Protein AF-A0A812ZYN7-F1 (afdb_monomer_lite)

pLDDT: mean 81.4, std 17.34, range [39.25, 96.94]

Sequence (107 aa):
DLDLNELGGTVSWTPPLVLVYTQQYVVYLAEDSSGTARSQVESPVAVGTNEILVPADTPRLNFTHFAVYTQTAFQEQTTPGSLAFDDAVAVARNVGFTDDDLDQGAI

Secondary structure (DSSP, 8-state):
---TTEEEEEEEBPPPS--TT--EEEEEEESSTT--S-EEEEEEEETT--EEEEEEEEE-TT--EEEEEEE-SS-B-SS-EEEE--SS------BPP----------

Structure (mmCIF, N/CA/C/O backbone):
data_AF-A0A812ZYN7-F1
#
_entry.id   AF-A0A812ZYN7-F1
#
loop_
_atom_site.group_PDB
_atom_site.id
_atom_site.type_symbol
_atom_site.label_atom_id
_atom_site.label_alt_id
_atom_site.label_comp_id
_atom_site.label_asym_id
_atom_site.label_entity_id
_atom_site.label_seq_id
_atom_site.pdbx_PDB_ins_code
_atom_site.Cartn_x
_atom_site.Cartn_y
_atom_site.Cartn_z
_atom_site.occupancy
_atom_site.B_iso_or_equiv
_atom_site.auth_seq_id
_atom_site.auth_comp_id
_atom_site.auth_asym_id
_atom_site.auth_atom_id
_atom_site.pdbx_PDB_model_num
ATOM 1 N N . ASP A 1 1 ? -6.923 -9.999 22.799 1.00 50.56 1 ASP A N 1
ATOM 2 C CA . ASP A 1 1 ? -8.052 -9.107 22.546 1.00 50.56 1 ASP A CA 1
ATOM 3 C C . ASP A 1 1 ? -7.555 -8.150 21.490 1.00 50.56 1 ASP A C 1
ATOM 5 O O . ASP A 1 1 ? -6.508 -7.562 21.719 1.00 50.56 1 ASP A O 1
ATOM 9 N N . LEU A 1 2 ? -8.126 -8.200 20.292 1.00 49.94 2 LEU A N 1
ATOM 10 C CA . LEU A 1 2 ? -7.852 -7.217 19.250 1.00 49.94 2 LEU A CA 1
ATOM 11 C C . LEU A 1 2 ? -9.106 -6.363 19.255 1.00 49.94 2 LEU A C 1
ATOM 13 O O . LEU A 1 2 ? -10.176 -6.873 18.910 1.00 49.94 2 LEU A O 1
ATOM 17 N N . ASP A 1 3 ? -8.988 -5.129 19.729 1.00 59.53 3 ASP A N 1
ATOM 18 C CA . ASP A 1 3 ? -10.114 -4.213 19.723 1.00 59.53 3 ASP A CA 1
ATOM 19 C C . ASP A 1 3 ? -10.609 -4.094 18.275 1.00 59.53 3 ASP A C 1
ATOM 21 O O . ASP A 1 3 ? -9.818 -3.958 17.343 1.00 59.53 3 ASP A O 1
ATOM 25 N N . LEU A 1 4 ? -11.929 -4.176 18.063 1.00 63.38 4 LEU A N 1
ATOM 26 C CA . LEU A 1 4 ? -12.585 -4.291 16.742 1.00 63.38 4 LEU A CA 1
ATOM 27 C C . LEU A 1 4 ? -12.210 -3.166 15.738 1.00 63.38 4 LEU A C 1
ATOM 29 O O . LEU A 1 4 ? -12.574 -3.212 14.563 1.00 63.38 4 LEU A O 1
ATOM 33 N N . ASN A 1 5 ? -11.495 -2.145 16.213 1.00 73.94 5 ASN A N 1
ATOM 34 C CA . ASN A 1 5 ? -11.105 -0.934 15.504 1.00 73.94 5 ASN A CA 1
ATOM 35 C C . ASN A 1 5 ? -9.587 -0.786 15.312 1.00 73.94 5 ASN A C 1
ATOM 37 O O . ASN A 1 5 ? -9.138 0.286 14.900 1.00 73.94 5 ASN A O 1
ATOM 41 N N . GLU A 1 6 ? -8.801 -1.819 15.598 1.00 81.94 6 GLU A N 1
ATOM 42 C CA . GLU A 1 6 ? -7.350 -1.795 15.442 1.00 81.94 6 GLU A CA 1
ATOM 43 C C . GLU A 1 6 ? -6.889 -2.781 14.368 1.00 81.94 6 GLU A C 1
ATOM 45 O O . GLU A 1 6 ? -7.427 -3.876 14.197 1.00 81.94 6 GLU A O 1
ATOM 50 N N . LEU A 1 7 ? -5.889 -2.355 13.605 1.00 86.12 7 LEU A N 1
ATOM 51 C CA . LEU A 1 7 ? -5.238 -3.128 12.562 1.00 86.12 7 LEU A CA 1
ATOM 52 C C . LEU A 1 7 ? -3.845 -3.540 13.032 1.00 86.12 7 LEU A C 1
ATOM 54 O O . LEU A 1 7 ? -3.210 -2.870 13.845 1.00 86.12 7 LEU A O 1
ATOM 58 N N . GLY A 1 8 ? -3.355 -4.633 12.467 1.00 88.00 8 GLY A N 1
ATOM 59 C CA . GLY A 1 8 ? -1.994 -5.096 12.667 1.00 88.00 8 GLY A CA 1
ATOM 60 C C . GLY A 1 8 ? -1.718 -6.353 11.856 1.00 88.00 8 GLY A C 1
ATOM 61 O O . GLY A 1 8 ? -2.640 -7.017 11.378 1.00 88.00 8 GLY A O 1
ATOM 62 N N . GLY A 1 9 ? -0.437 -6.682 11.713 1.00 88.12 9 GLY A N 1
ATOM 63 C CA . GLY A 1 9 ? 0.017 -7.878 11.006 1.00 88.12 9 GLY A CA 1
ATOM 64 C C . GLY A 1 9 ? 0.632 -7.567 9.647 1.00 88.12 9 GLY A C 1
ATOM 65 O O . GLY A 1 9 ? 0.951 -6.425 9.334 1.00 88.12 9 GLY A O 1
ATOM 66 N N . THR A 1 10 ? 0.850 -8.604 8.845 1.00 90.19 10 THR A N 1
ATOM 67 C CA . THR A 1 10 ? 1.533 -8.467 7.556 1.00 90.19 10 THR A CA 1
ATOM 68 C C . THR A 1 10 ? 0.522 -8.375 6.423 1.00 90.19 10 THR A C 1
ATOM 70 O O . THR A 1 10 ? -0.308 -9.268 6.248 1.00 90.19 10 THR A O 1
ATOM 73 N N . VAL A 1 11 ? 0.634 -7.320 5.619 1.00 90.06 11 VAL A N 1
ATOM 74 C CA . VAL A 1 11 ? -0.060 -7.198 4.335 1.00 90.06 11 VAL A CA 1
ATOM 75 C C . VAL A 1 11 ? 0.898 -7.643 3.246 1.00 90.06 11 VAL A C 1
ATOM 77 O O . VAL A 1 11 ? 1.999 -7.112 3.152 1.00 90.06 11 VAL A O 1
ATOM 80 N N . SER A 1 12 ? 0.483 -8.599 2.420 1.00 90.75 12 SER A N 1
ATOM 81 C CA . SER A 1 12 ? 1.251 -9.071 1.268 1.00 90.75 12 SER A CA 1
ATOM 82 C C . SER A 1 12 ? 0.431 -9.000 -0.016 1.00 90.75 12 SER A C 1
ATOM 84 O O . SER A 1 12 ? -0.803 -9.065 -0.004 1.00 90.75 12 SER A O 1
ATOM 86 N N . TRP A 1 13 ? 1.124 -8.834 -1.138 1.00 91.25 13 TRP A N 1
ATOM 87 C CA . TRP A 1 13 ? 0.519 -8.669 -2.457 1.00 91.25 13 TRP A CA 1
ATOM 88 C C . TRP A 1 13 ? 1.265 -9.474 -3.518 1.00 91.25 13 TRP A C 1
ATOM 90 O O . TRP A 1 13 ? 2.431 -9.833 -3.352 1.00 91.25 13 TRP A O 1
ATOM 100 N N . THR A 1 14 ? 0.593 -9.756 -4.634 1.00 89.62 14 THR A N 1
ATOM 101 C CA . THR A 1 14 ? 1.275 -10.264 -5.831 1.00 89.62 14 THR A CA 1
ATOM 102 C C . THR A 1 14 ? 1.700 -9.071 -6.677 1.00 89.62 14 THR A C 1
ATOM 104 O O . THR A 1 14 ? 0.850 -8.241 -6.976 1.00 89.62 14 THR A O 1
ATOM 107 N N . PRO A 1 15 ? 2.973 -8.943 -7.078 1.00 86.25 15 PRO A N 1
ATOM 108 C CA . PRO A 1 15 ? 3.400 -7.844 -7.939 1.00 86.25 15 PRO A CA 1
ATOM 109 C C . PRO A 1 15 ? 2.676 -7.874 -9.302 1.00 86.25 15 PRO A C 1
ATOM 111 O O . PRO A 1 15 ? 2.347 -8.964 -9.781 1.00 86.25 15 PRO A O 1
ATOM 114 N N . PRO A 1 16 ? 2.463 -6.720 -9.965 1.00 83.44 16 PRO A N 1
ATOM 115 C CA . PRO A 1 16 ? 1.955 -6.685 -11.336 1.00 83.44 16 PRO A CA 1
ATOM 116 C C . PRO A 1 16 ? 2.815 -7.507 -12.303 1.00 83.44 16 PRO A C 1
ATOM 118 O O . PRO A 1 16 ? 4.022 -7.670 -12.106 1.00 83.44 16 PRO A O 1
ATOM 121 N N . LEU A 1 17 ? 2.207 -7.985 -13.395 1.00 79.44 17 LEU A N 1
ATOM 122 C CA . LEU A 1 17 ? 2.918 -8.749 -14.431 1.00 79.44 17 LEU A CA 1
ATOM 123 C C . LEU A 1 17 ? 4.008 -7.911 -15.12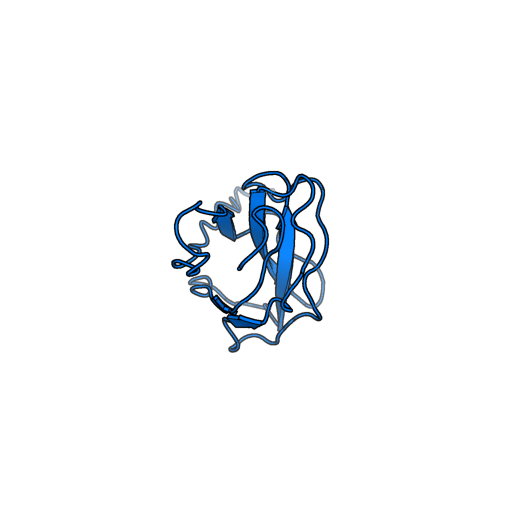3 1.00 79.44 17 LEU A C 1
ATOM 125 O O . LEU A 1 17 ? 4.998 -8.455 -15.615 1.00 79.44 17 LEU A O 1
ATOM 129 N N . VAL A 1 18 ? 3.830 -6.590 -15.141 1.00 77.81 18 VAL A N 1
ATOM 130 C CA . VAL A 1 18 ? 4.751 -5.619 -15.724 1.00 77.81 18 VAL A CA 1
ATOM 131 C C . VAL A 1 18 ? 5.239 -4.687 -14.613 1.00 77.81 18 VAL A C 1
ATOM 133 O O . VAL A 1 18 ? 4.469 -3.916 -14.062 1.00 77.81 18 VAL A O 1
ATOM 136 N N . LEU A 1 19 ? 6.532 -4.758 -14.284 1.00 79.12 19 LEU A N 1
ATOM 137 C CA . LEU A 1 19 ? 7.189 -3.915 -13.264 1.00 79.12 19 LEU A CA 1
ATOM 138 C C . LEU A 1 19 ? 8.095 -2.846 -13.886 1.00 79.12 19 LEU A C 1
ATOM 140 O O . LEU A 1 19 ? 9.057 -2.375 -13.275 1.00 79.12 19 LEU A O 1
ATOM 144 N N . VAL A 1 20 ? 7.872 -2.534 -15.160 1.00 77.94 20 VAL A N 1
ATOM 145 C CA . VAL A 1 20 ? 8.779 -1.678 -15.920 1.00 77.94 20 VAL A CA 1
ATOM 146 C C . VAL A 1 20 ? 8.774 -0.281 -15.288 1.00 77.94 20 VAL A C 1
ATOM 148 O O . VAL A 1 20 ? 7.734 0.349 -15.151 1.00 77.94 20 VAL A O 1
ATOM 151 N N . TYR A 1 21 ? 9.959 0.174 -14.869 1.00 85.44 21 TYR A N 1
ATOM 152 C CA . TYR A 1 21 ? 10.202 1.430 -14.140 1.00 85.44 21 TYR A CA 1
ATOM 153 C C . TYR A 1 21 ? 9.687 1.502 -12.692 1.00 85.44 21 TYR A C 1
ATOM 155 O O . TYR A 1 21 ? 9.940 2.510 -12.024 1.00 85.44 21 TYR A O 1
ATOM 163 N N . THR A 1 22 ? 9.033 0.459 -12.168 1.00 87.50 22 THR A N 1
ATOM 164 C CA . THR A 1 22 ? 8.645 0.400 -10.753 1.00 87.50 22 THR A CA 1
ATOM 165 C C . THR A 1 22 ? 9.892 0.333 -9.877 1.00 87.50 22 THR A C 1
ATOM 167 O O . THR A 1 22 ? 10.728 -0.555 -10.030 1.00 87.50 22 THR A O 1
ATOM 170 N N . GLN A 1 23 ? 10.017 1.269 -8.939 1.00 93.06 23 GLN A N 1
ATOM 171 C CA . GLN A 1 23 ? 11.119 1.294 -7.976 1.00 93.06 23 GLN A CA 1
ATOM 172 C C . GLN A 1 23 ? 10.673 0.830 -6.593 1.00 93.06 23 GLN A C 1
ATOM 174 O O . GLN A 1 23 ? 11.444 0.182 -5.885 1.00 93.06 23 GLN A O 1
ATOM 179 N N . GLN A 1 24 ? 9.434 1.147 -6.213 1.00 95.38 24 GLN A N 1
ATOM 180 C CA . GLN A 1 24 ? 8.901 0.840 -4.893 1.00 95.38 24 GLN A CA 1
ATOM 181 C C . GLN A 1 24 ? 7.388 0.637 -4.911 1.00 95.38 24 GLN A C 1
ATOM 183 O O . GLN A 1 24 ? 6.700 1.047 -5.848 1.00 95.38 24 GLN A O 1
ATOM 188 N N . TYR A 1 25 ? 6.893 0.014 -3.849 1.00 95.19 25 TYR A N 1
ATOM 189 C CA . TYR A 1 25 ? 5.484 -0.085 -3.519 1.00 95.19 25 TYR A CA 1
ATOM 190 C C . TYR A 1 25 ? 5.159 0.842 -2.358 1.00 95.19 25 TYR A C 1
ATOM 192 O O . TYR A 1 25 ? 5.935 0.956 -1.404 1.00 95.19 25 TYR A O 1
ATOM 200 N N . VAL A 1 26 ? 3.991 1.471 -2.427 1.00 96.62 26 VAL A N 1
ATOM 201 C CA . VAL A 1 26 ? 3.455 2.301 -1.348 1.00 96.62 26 VAL A CA 1
ATOM 202 C C . VAL A 1 26 ? 2.124 1.721 -0.909 1.00 96.62 26 VAL A C 1
ATOM 204 O O . VAL A 1 26 ? 1.274 1.418 -1.745 1.00 96.62 26 VAL A O 1
ATOM 207 N N . VAL A 1 27 ? 1.950 1.545 0.399 1.00 95.69 27 VAL A N 1
ATOM 208 C CA . VAL A 1 27 ? 0.727 0.990 0.980 1.00 95.69 27 VAL A CA 1
ATOM 209 C C . VAL A 1 27 ? -0.005 2.088 1.735 1.00 95.69 27 VAL A C 1
ATOM 211 O O . VAL A 1 27 ? 0.594 2.838 2.501 1.00 95.69 27 VAL A O 1
ATOM 214 N N . TYR A 1 28 ? -1.312 2.174 1.524 1.00 96.56 28 TYR A N 1
ATOM 215 C CA . TYR A 1 28 ? -2.199 3.117 2.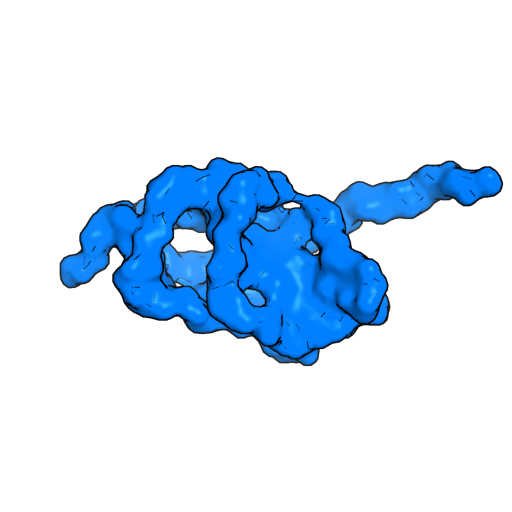188 1.00 96.56 28 TYR A CA 1
ATOM 216 C C . TYR A 1 28 ? -3.371 2.388 2.840 1.00 96.56 28 TYR A C 1
ATOM 218 O O . TYR A 1 28 ? -3.832 1.366 2.340 1.00 96.56 28 TYR A O 1
ATOM 226 N N . LEU A 1 29 ? -3.895 2.955 3.920 1.00 95.44 29 LEU A N 1
ATOM 227 C CA . LEU A 1 29 ? -5.281 2.771 4.329 1.00 95.44 29 LEU A CA 1
ATOM 228 C C . LEU A 1 29 ? -6.171 3.630 3.422 1.00 95.44 29 LEU A C 1
ATOM 230 O O . LEU A 1 29 ? -5.801 4.764 3.106 1.00 95.44 29 LEU A O 1
ATOM 234 N N . ALA A 1 30 ? -7.321 3.100 3.018 1.00 95.88 30 ALA A N 1
ATOM 235 C CA . ALA A 1 30 ? -8.275 3.773 2.144 1.00 95.88 30 ALA A CA 1
ATOM 236 C C . ALA A 1 30 ? -9.728 3.513 2.564 1.00 95.88 30 ALA A C 1
ATOM 238 O O . ALA A 1 30 ? -10.047 2.489 3.178 1.00 95.88 30 ALA A O 1
ATOM 239 N N . GLU A 1 31 ? -10.618 4.450 2.234 1.00 95.00 31 GLU A N 1
ATOM 240 C CA . GLU A 1 31 ? -12.055 4.342 2.531 1.00 95.00 31 GLU A CA 1
ATOM 241 C C . GLU A 1 31 ? -12.809 3.450 1.529 1.00 95.00 31 GLU A C 1
ATOM 243 O O . GLU A 1 31 ? -13.902 2.974 1.844 1.00 95.00 31 GLU A O 1
ATOM 248 N N . ASP A 1 32 ? -12.211 3.146 0.372 1.00 92.44 32 ASP A N 1
ATOM 249 C CA . ASP A 1 32 ? -12.734 2.217 -0.633 1.00 92.44 32 ASP A CA 1
ATOM 250 C C . ASP A 1 32 ? -11.618 1.530 -1.448 1.00 92.44 32 ASP A C 1
ATOM 252 O O . ASP A 1 32 ? -10.427 1.820 -1.299 1.00 92.44 32 ASP A O 1
ATOM 256 N N . SER A 1 33 ? -12.014 0.617 -2.340 1.00 91.94 33 SER A N 1
ATOM 257 C CA . SER A 1 33 ? -11.112 -0.138 -3.218 1.00 91.94 33 SER A CA 1
ATOM 258 C C . SER A 1 33 ? -10.406 0.710 -4.282 1.00 91.94 33 SER A C 1
ATOM 260 O O . SER A 1 33 ? -9.434 0.251 -4.871 1.00 91.94 33 SER A O 1
ATOM 262 N N . SER A 1 34 ? -10.875 1.932 -4.547 1.00 92.44 34 SER A N 1
ATOM 263 C CA . SER A 1 34 ? -10.234 2.857 -5.495 1.00 92.44 34 SER A CA 1
ATOM 264 C C . SER A 1 34 ? -9.123 3.674 -4.831 1.00 92.44 34 SER A C 1
ATOM 266 O O . SER A 1 34 ? -8.416 4.422 -5.506 1.00 92.44 34 SER A O 1
ATOM 268 N N . GLY A 1 35 ? -8.952 3.542 -3.512 1.00 92.38 35 GLY A N 1
ATOM 269 C CA . GLY A 1 35 ? -7.935 4.267 -2.768 1.00 92.38 35 GLY A CA 1
ATOM 270 C C . GLY A 1 35 ? -8.344 5.697 -2.422 1.00 92.38 35 GLY A C 1
ATOM 271 O O . GLY A 1 35 ? -7.505 6.594 -2.455 1.00 92.38 35 GLY A O 1
ATOM 272 N N . THR A 1 36 ? -9.616 5.962 -2.116 1.00 94.56 36 THR A N 1
ATOM 273 C CA . THR A 1 36 ? -10.028 7.293 -1.638 1.00 94.56 36 THR A CA 1
ATOM 274 C C . THR A 1 36 ? -9.569 7.560 -0.198 1.00 94.56 36 THR A C 1
ATOM 276 O O . THR A 1 36 ? -9.338 6.639 0.587 1.00 94.56 36 THR A O 1
ATOM 279 N N . ALA A 1 37 ? -9.404 8.851 0.131 1.00 94.94 37 ALA A N 1
ATOM 280 C CA . ALA A 1 37 ? -9.035 9.349 1.463 1.00 94.94 37 ALA A CA 1
ATOM 281 C C . ALA A 1 37 ? -7.809 8.644 2.086 1.00 94.94 37 ALA A C 1
ATOM 283 O O . ALA A 1 37 ? -7.862 8.120 3.187 1.00 94.94 37 ALA A O 1
ATOM 284 N N . ARG A 1 38 ? -6.677 8.620 1.378 1.00 94.69 38 ARG A N 1
ATOM 285 C CA . ARG A 1 38 ? -5.526 7.772 1.732 1.00 94.69 38 ARG A CA 1
ATOM 286 C C . ARG A 1 38 ? -4.776 8.216 2.990 1.00 94.69 38 ARG A C 1
ATOM 288 O O . ARG A 1 38 ? -4.483 9.400 3.152 1.00 94.69 38 ARG A O 1
ATOM 295 N N . SER A 1 39 ? -4.345 7.246 3.797 1.00 96.06 39 SER A N 1
ATOM 296 C CA . SER A 1 39 ? -3.365 7.429 4.880 1.00 96.06 39 SER A CA 1
ATOM 297 C C . SER A 1 39 ? -2.237 6.412 4.747 1.00 96.06 39 SER A C 1
ATOM 29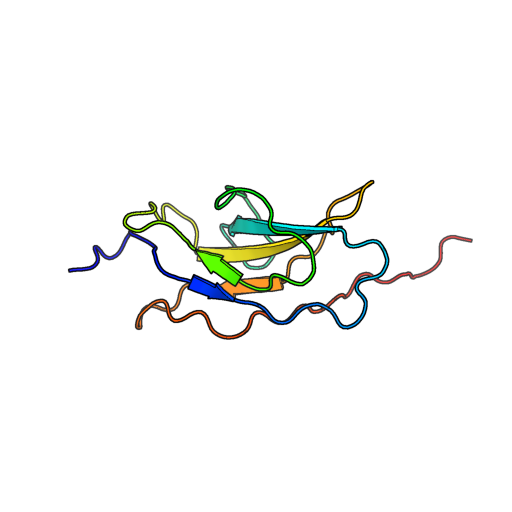9 O O . SER A 1 39 ? -2.501 5.216 4.684 1.00 96.06 39 SER A O 1
ATOM 301 N N . GLN A 1 40 ? -0.985 6.861 4.646 1.00 96.44 40 GLN A N 1
ATO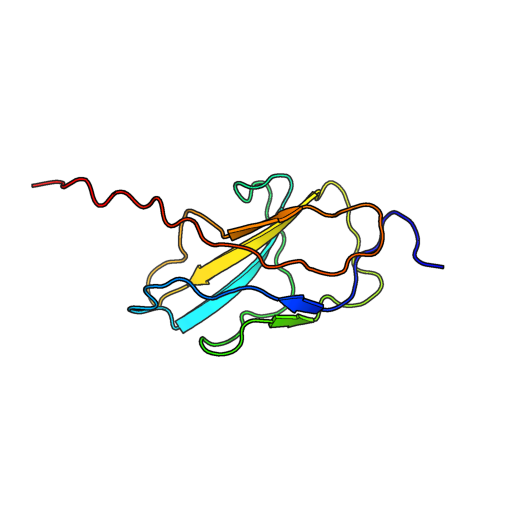M 302 C CA . GLN A 1 40 ? 0.129 5.962 4.331 1.00 96.44 40 GLN A CA 1
ATOM 303 C C . GLN A 1 40 ? 0.440 5.018 5.494 1.00 96.44 40 GLN A C 1
ATOM 305 O O . GLN A 1 40 ? 0.491 5.440 6.649 1.00 96.44 40 GLN A O 1
ATOM 310 N N . VAL A 1 41 ? 0.681 3.752 5.163 1.00 94.75 41 VAL A N 1
ATOM 311 C CA . VAL A 1 41 ? 1.179 2.733 6.082 1.00 94.75 41 VAL A CA 1
ATOM 312 C C . VAL A 1 41 ? 2.682 2.625 5.895 1.00 94.75 41 VAL A C 1
ATOM 314 O O . VAL A 1 41 ? 3.142 2.213 4.831 1.00 94.75 41 VAL A O 1
ATOM 317 N N . GLU A 1 42 ? 3.429 2.962 6.946 1.00 95.69 42 GLU A N 1
ATOM 318 C CA . GLU A 1 42 ? 4.890 2.860 6.977 1.00 95.69 42 GLU A CA 1
ATOM 319 C C . GLU A 1 42 ? 5.595 3.573 5.799 1.00 95.69 42 GLU A C 1
ATOM 321 O O . GLU A 1 42 ? 5.015 4.367 5.051 1.00 95.69 42 GLU A O 1
ATOM 326 N N . SER A 1 43 ? 6.907 3.365 5.672 1.00 96.94 43 SER A N 1
ATOM 327 C CA . SER A 1 43 ? 7.678 3.865 4.528 1.00 96.94 43 SER A CA 1
ATOM 328 C C . SER A 1 43 ? 7.534 2.940 3.310 1.00 96.94 43 SER A C 1
ATOM 330 O O . SER A 1 43 ? 7.370 1.732 3.490 1.00 96.94 43 SER A O 1
ATOM 332 N N . PRO A 1 44 ? 7.648 3.466 2.072 1.00 96.62 44 PRO A N 1
ATOM 333 C CA . PRO A 1 44 ? 7.611 2.647 0.863 1.00 96.62 44 PRO A CA 1
ATOM 334 C C . PRO A 1 44 ? 8.664 1.537 0.880 1.00 96.62 44 PRO A C 1
ATOM 336 O O . PRO A 1 44 ? 9.782 1.735 1.364 1.00 96.62 44 PRO A O 1
ATOM 339 N N . VAL A 1 45 ? 8.327 0.387 0.300 1.00 96.12 45 VAL A N 1
ATOM 340 C CA . VAL A 1 45 ? 9.232 -0.767 0.205 1.00 96.12 45 VAL A CA 1
ATOM 341 C C . VAL A 1 45 ? 9.728 -0.942 -1.224 1.00 96.12 45 VAL A C 1
ATOM 343 O O . VAL A 1 45 ? 8.976 -0.756 -2.176 1.00 96.12 45 VAL A O 1
ATOM 346 N N . ALA A 1 46 ? 11.001 -1.295 -1.397 1.00 95.88 46 ALA A N 1
ATOM 347 C CA . ALA A 1 46 ? 11.588 -1.465 -2.724 1.00 95.88 46 ALA A CA 1
ATOM 348 C C . ALA A 1 46 ? 10.912 -2.596 -3.520 1.00 95.88 46 ALA A C 1
ATOM 350 O O . ALA A 1 46 ? 10.437 -3.584 -2.954 1.00 95.88 46 ALA A O 1
ATOM 351 N N . VAL A 1 47 ? 10.926 -2.479 -4.850 1.00 91.81 47 VAL A N 1
ATOM 352 C CA . VAL A 1 47 ? 10.490 -3.557 -5.744 1.00 91.81 47 VAL A CA 1
ATOM 353 C C . VAL A 1 47 ? 11.248 -4.856 -5.427 1.00 91.81 47 VAL A C 1
ATOM 355 O O . VAL A 1 47 ? 12.452 -4.848 -5.175 1.00 91.81 47 VAL A O 1
ATOM 358 N N . GLY A 1 48 ? 10.530 -5.980 -5.408 1.00 90.62 48 GLY A N 1
ATOM 359 C CA . GLY A 1 48 ? 11.037 -7.269 -4.922 1.00 90.62 48 GLY A CA 1
ATOM 360 C C . GLY A 1 48 ? 10.646 -7.585 -3.474 1.00 90.62 48 GLY A C 1
ATOM 361 O O . GLY A 1 48 ? 10.625 -8.759 -3.109 1.00 90.62 48 GLY A O 1
ATOM 362 N N . THR A 1 49 ? 10.245 -6.581 -2.689 1.00 94.19 49 THR A N 1
ATOM 363 C CA . THR A 1 49 ? 9.589 -6.762 -1.389 1.00 94.19 49 THR A CA 1
ATOM 364 C C . THR A 1 49 ? 8.082 -6.628 -1.576 1.00 94.19 49 THR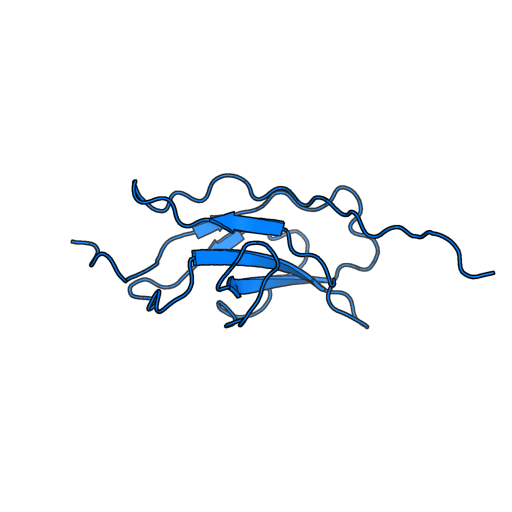 A C 1
ATOM 366 O O . THR A 1 49 ? 7.595 -5.541 -1.867 1.00 94.19 49 THR A O 1
ATOM 369 N N . ASN A 1 50 ? 7.342 -7.730 -1.431 1.00 93.00 50 ASN A N 1
ATOM 370 C CA . ASN A 1 50 ? 5.896 -7.769 -1.700 1.00 93.00 50 ASN A CA 1
ATOM 371 C C . ASN A 1 50 ? 5.056 -7.923 -0.425 1.00 93.00 50 ASN A C 1
ATOM 373 O O . ASN A 1 50 ? 3.990 -8.539 -0.432 1.00 93.00 50 ASN A O 1
ATOM 377 N N . GLU A 1 51 ? 5.585 -7.419 0.685 1.00 94.19 51 GLU A N 1
ATOM 378 C CA . GLU A 1 51 ? 4.903 -7.392 1.966 1.00 94.19 51 GLU A CA 1
ATOM 379 C C . GLU A 1 51 ? 5.315 -6.169 2.786 1.00 94.19 51 GLU A C 1
ATOM 381 O O . GLU A 1 51 ? 6.413 -5.632 2.621 1.00 94.19 51 GLU A O 1
ATOM 386 N N . ILE A 1 52 ? 4.428 -5.734 3.676 1.00 94.25 52 ILE A N 1
ATOM 387 C CA . ILE A 1 52 ? 4.690 -4.687 4.658 1.00 94.25 52 ILE A CA 1
ATOM 388 C C . ILE A 1 52 ? 4.086 -5.083 6.004 1.00 94.25 52 ILE A C 1
ATOM 390 O O . ILE A 1 52 ? 3.012 -5.688 6.071 1.00 94.25 52 ILE A O 1
ATOM 394 N N . LEU A 1 53 ? 4.790 -4.747 7.083 1.00 93.00 53 LEU A N 1
ATOM 395 C CA . LEU A 1 53 ? 4.275 -4.911 8.434 1.00 93.00 53 LEU A CA 1
ATOM 396 C C . LEU A 1 53 ? 3.418 -3.695 8.784 1.00 93.00 53 LEU A C 1
ATOM 398 O O . LEU A 1 53 ? 3.922 -2.579 8.837 1.00 93.00 53 LEU A O 1
ATOM 402 N N . VAL A 1 54 ? 2.141 -3.927 9.058 1.00 92.06 54 VAL A N 1
ATOM 403 C CA . VAL A 1 54 ? 1.263 -2.953 9.702 1.00 92.06 54 VAL A CA 1
ATOM 404 C C . VAL A 1 54 ? 1.532 -3.038 11.205 1.00 92.06 54 VAL A C 1
ATOM 406 O O . VAL A 1 54 ? 1.372 -4.128 11.776 1.00 92.06 54 VAL A O 1
ATOM 409 N N . PRO A 1 55 ? 1.955 -1.941 11.860 1.00 90.75 55 PRO A N 1
ATOM 410 C CA . PRO A 1 55 ? 2.138 -1.928 13.305 1.00 90.75 55 PRO A CA 1
ATOM 411 C C . PRO A 1 55 ? 0.884 -2.418 14.026 1.00 90.75 55 PRO A C 1
ATOM 413 O O . PRO A 1 55 ? -0.235 -2.150 13.586 1.00 90.75 55 PRO A O 1
ATOM 416 N N . ALA A 1 56 ? 1.074 -3.128 15.138 1.00 86.38 56 ALA A N 1
ATOM 417 C CA . ALA A 1 56 ? -0.032 -3.416 16.043 1.00 86.38 56 ALA A CA 1
ATOM 418 C C . ALA A 1 56 ? -0.675 -2.103 16.519 1.00 86.38 56 ALA A C 1
ATOM 420 O O . ALA A 1 56 ? -0.019 -1.058 16.532 1.00 86.38 56 ALA A O 1
ATOM 421 N N . ASP A 1 57 ? -1.949 -2.179 16.893 1.00 87.19 57 ASP A N 1
ATOM 422 C CA . ASP A 1 57 ? -2.721 -1.056 17.430 1.00 87.19 57 ASP A CA 1
ATOM 423 C C . ASP A 1 57 ? -2.854 0.118 16.433 1.00 87.19 57 ASP A C 1
ATOM 425 O O . ASP A 1 57 ? -3.050 1.275 16.811 1.00 87.19 57 ASP A O 1
ATOM 429 N N . THR A 1 58 ? -2.741 -0.157 15.124 1.00 88.62 58 THR A N 1
ATOM 430 C CA . THR A 1 58 ? -2.945 0.857 14.079 1.00 88.62 58 THR A CA 1
ATOM 431 C C . THR A 1 58 ? -4.432 1.226 14.021 1.00 88.62 58 THR A C 1
ATOM 433 O O . THR A 1 58 ? -5.249 0.357 13.709 1.00 88.62 58 THR A O 1
ATOM 436 N N . PRO A 1 59 ? -4.834 2.492 14.255 1.00 89.44 59 PRO A N 1
ATOM 437 C CA . PRO A 1 59 ? -6.248 2.858 14.261 1.00 89.44 59 PRO A CA 1
ATOM 438 C C . PRO A 1 59 ? -6.887 2.675 12.880 1.00 89.44 59 PRO A C 1
ATOM 440 O O . PRO A 1 59 ? -6.476 3.307 11.906 1.00 89.44 59 PRO A O 1
ATOM 443 N N . ARG A 1 60 ? -7.940 1.856 12.800 1.00 87.44 60 ARG A N 1
ATOM 444 C CA . ARG A 1 60 ? -8.692 1.621 11.559 1.00 87.44 60 ARG A CA 1
ATOM 445 C C . ARG A 1 60 ? -9.437 2.869 11.073 1.00 87.44 60 ARG A C 1
ATOM 447 O O . ARG A 1 60 ? -9.527 3.095 9.870 1.00 87.44 60 ARG A O 1
ATOM 454 N N . LEU A 1 61 ? -9.973 3.677 11.993 1.00 89.69 61 LEU A N 1
ATOM 455 C CA . LEU A 1 61 ? -10.831 4.834 11.688 1.00 89.69 61 LEU A CA 1
ATOM 456 C C . LEU A 1 61 ? -11.966 4.458 10.705 1.00 89.69 61 LEU A C 1
ATOM 458 O O . LEU A 1 61 ? -12.606 3.423 10.878 1.00 89.69 61 LEU A O 1
ATOM 462 N N . ASN A 1 62 ? -12.217 5.285 9.684 1.00 91.25 62 ASN A N 1
ATOM 463 C CA . ASN A 1 62 ? -13.211 5.030 8.635 1.00 91.25 62 ASN A CA 1
ATOM 464 C C . ASN A 1 62 ? -12.668 4.162 7.488 1.00 91.25 62 ASN A C 1
ATOM 466 O O . ASN A 1 62 ? -13.390 3.902 6.526 1.00 91.25 62 ASN A O 1
ATOM 470 N N . PHE A 1 63 ? -11.408 3.724 7.559 1.00 92.81 63 PHE A N 1
ATOM 471 C CA . PHE A 1 63 ? -10.810 2.949 6.485 1.00 92.81 63 PHE A CA 1
ATOM 472 C C . PHE A 1 63 ? -11.423 1.553 6.414 1.00 92.81 63 PHE A C 1
ATOM 474 O O . PHE A 1 63 ? -11.795 0.925 7.416 1.00 92.81 63 PHE A O 1
ATOM 481 N N . THR A 1 64 ? -11.529 1.065 5.187 1.00 92.00 64 THR A N 1
ATOM 482 C CA . THR A 1 64 ? -12.113 -0.238 4.874 1.00 92.00 64 THR A CA 1
ATOM 483 C C . THR A 1 64 ? -11.177 -1.095 4.031 1.00 92.00 64 THR A C 1
ATOM 485 O O . THR A 1 64 ? -11.408 -2.300 3.941 1.00 92.00 64 THR A O 1
ATOM 488 N N . HIS A 1 65 ? -10.129 -0.500 3.447 1.00 92.44 65 HIS A N 1
ATOM 489 C CA . HIS A 1 65 ? -9.189 -1.186 2.572 1.00 92.44 65 HIS A CA 1
ATOM 490 C C . HIS A 1 65 ? -7.726 -0.851 2.880 1.00 92.44 65 HIS A C 1
ATOM 492 O O . HIS A 1 65 ? -7.402 0.259 3.307 1.00 92.44 65 HIS A O 1
ATOM 498 N N . PHE A 1 66 ? -6.833 -1.792 2.572 1.00 93.56 66 PHE A N 1
ATOM 499 C CA . PHE A 1 66 ? -5.462 -1.476 2.183 1.00 93.56 66 PHE A CA 1
ATOM 500 C C . PHE A 1 66 ? -5.417 -1.249 0.671 1.00 93.56 66 PHE A C 1
ATOM 502 O O . PHE A 1 66 ? -5.991 -2.033 -0.080 1.00 93.56 66 PHE A O 1
ATOM 509 N N . ALA A 1 67 ? -4.713 -0.219 0.220 1.00 94.56 67 ALA A N 1
ATOM 510 C CA . ALA A 1 67 ? -4.458 0.071 -1.184 1.00 94.56 67 ALA A CA 1
ATOM 511 C C . ALA A 1 67 ? -2.944 0.068 -1.429 1.00 94.56 67 ALA A C 1
ATOM 513 O O . ALA A 1 67 ? -2.208 0.823 -0.794 1.00 94.56 67 ALA A O 1
ATOM 514 N N . VAL A 1 68 ? -2.480 -0.793 -2.329 1.00 94.44 68 VAL A N 1
ATOM 515 C CA . VAL A 1 68 ? -1.077 -0.924 -2.721 1.00 94.44 68 VAL A CA 1
ATOM 516 C C . VAL A 1 68 ? -0.899 -0.294 -4.092 1.00 94.44 68 VAL A C 1
ATOM 518 O O . VAL A 1 68 ? -1.599 -0.645 -5.040 1.00 94.44 68 VAL A O 1
ATOM 521 N N . TYR A 1 69 ? 0.061 0.614 -4.198 1.00 93.44 69 TYR A N 1
ATOM 522 C CA . TYR A 1 69 ? 0.407 1.304 -5.432 1.00 93.44 69 TYR A CA 1
ATOM 523 C C . TYR A 1 69 ? 1.811 0.933 -5.874 1.00 93.44 69 T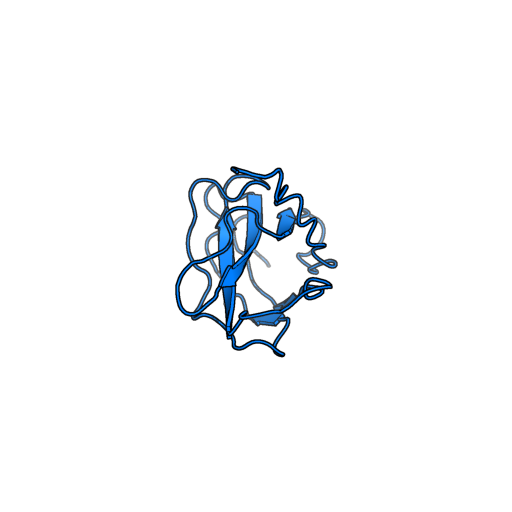YR A C 1
ATOM 525 O O . TYR A 1 69 ? 2.714 0.770 -5.048 1.00 93.44 69 TYR A O 1
ATOM 533 N N . THR A 1 70 ? 2.014 0.865 -7.186 1.00 93.56 70 THR A N 1
ATOM 534 C CA . THR A 1 70 ? 3.359 0.909 -7.754 1.00 93.56 70 THR A CA 1
ATOM 535 C C . THR A 1 70 ? 3.817 2.356 -7.901 1.00 93.56 70 THR A C 1
ATOM 537 O O . THR A 1 70 ? 3.040 3.242 -8.257 1.00 93.56 70 THR A O 1
ATOM 540 N N . GLN A 1 71 ? 5.093 2.617 -7.615 1.00 93.00 71 GLN A N 1
ATOM 541 C CA . GLN A 1 71 ? 5.677 3.945 -7.754 1.00 93.00 71 GLN A CA 1
ATOM 542 C C . GLN A 1 71 ? 6.996 3.895 -8.528 1.00 93.00 71 GLN A C 1
ATOM 544 O O . GLN A 1 71 ? 7.888 3.082 -8.263 1.00 93.00 71 GLN A O 1
ATOM 549 N N . THR A 1 72 ? 7.107 4.791 -9.505 1.00 91.75 72 THR A N 1
ATOM 550 C CA . THR A 1 72 ? 8.292 5.008 -10.342 1.00 91.75 72 THR A CA 1
ATOM 551 C C . THR A 1 72 ? 9.059 6.251 -9.875 1.00 91.75 72 THR A C 1
ATOM 553 O O . THR A 1 72 ? 8.666 6.917 -8.923 1.00 91.75 72 THR A O 1
ATOM 556 N N . ALA A 1 73 ? 10.157 6.606 -10.551 1.00 89.06 73 ALA A N 1
ATOM 557 C CA . ALA A 1 73 ? 10.876 7.860 -10.279 1.00 89.06 73 ALA A CA 1
ATOM 558 C C . ALA A 1 73 ? 10.042 9.121 -10.563 1.00 89.06 73 ALA A C 1
ATOM 560 O O . ALA A 1 73 ? 10.378 10.198 -10.076 1.00 89.06 73 ALA A O 1
ATOM 561 N N . PHE A 1 74 ? 9.004 8.995 -11.391 1.00 86.62 74 PHE A N 1
ATOM 562 C CA . PHE A 1 74 ? 8.262 10.131 -11.927 1.00 86.62 74 PHE A CA 1
ATOM 563 C C . PHE A 1 74 ? 6.858 10.234 -11.351 1.00 86.62 74 PHE A C 1
ATOM 565 O O . PHE A 1 74 ? 6.354 11.340 -11.180 1.00 86.62 74 PHE A O 1
ATOM 572 N N . GLN A 1 75 ? 6.222 9.093 -11.084 1.00 89.06 75 GLN A N 1
ATOM 573 C CA . GLN A 1 75 ? 4.811 9.046 -10.733 1.00 89.06 75 GLN A CA 1
ATOM 574 C C . GLN A 1 75 ? 4.461 7.743 -10.006 1.00 89.06 75 GLN A C 1
ATOM 576 O O . GLN A 1 75 ? 5.045 6.684 -10.258 1.00 89.06 75 GLN A O 1
ATOM 581 N N . GLU A 1 76 ? 3.491 7.849 -9.108 1.00 91.31 76 GLU A N 1
ATOM 582 C CA . GLU A 1 76 ? 2.735 6.732 -8.549 1.00 91.31 76 GLU A CA 1
ATOM 583 C C . GLU A 1 76 ? 1.562 6.382 -9.465 1.00 91.31 76 GLU A C 1
ATOM 585 O O . GLU A 1 76 ? 0.913 7.290 -9.989 1.00 91.31 76 GLU A O 1
ATOM 590 N N . GLN A 1 77 ? 1.286 5.091 -9.631 1.00 88.56 77 GLN A N 1
ATOM 591 C CA . GLN A 1 77 ? 0.128 4.598 -10.373 1.00 88.56 77 GLN A CA 1
ATOM 592 C C . GLN A 1 77 ? -1.175 5.237 -9.873 1.00 88.56 77 GLN A C 1
ATOM 594 O O . GLN A 1 77 ? -1.317 5.572 -8.698 1.00 88.56 77 GLN A O 1
ATOM 599 N N . THR A 1 78 ? -2.151 5.409 -10.759 1.00 87.75 78 THR A N 1
ATOM 600 C CA . THR A 1 78 ? -3.454 5.979 -10.384 1.00 87.75 78 THR A CA 1
ATOM 601 C C . THR A 1 78 ? -4.436 4.932 -9.868 1.00 87.75 78 THR A C 1
ATOM 603 O O . THR A 1 78 ? -5.333 5.271 -9.099 1.00 87.75 78 THR A O 1
ATOM 606 N N . THR A 1 79 ? -4.241 3.670 -10.250 1.00 87.69 79 THR A N 1
ATOM 607 C CA . THR A 1 79 ? -5.094 2.531 -9.897 1.00 87.69 79 THR A CA 1
ATOM 608 C C . THR A 1 79 ? -4.362 1.609 -8.914 1.00 87.69 79 THR A C 1
ATOM 610 O O . THR A 1 79 ? -3.325 1.055 -9.274 1.00 87.69 79 THR A O 1
ATOM 613 N N . PRO A 1 80 ? -4.839 1.431 -7.668 1.00 91.88 80 PRO A N 1
ATOM 614 C CA . PRO A 1 80 ? -4.213 0.503 -6.732 1.00 91.88 80 PRO A CA 1
ATOM 615 C C . PRO A 1 80 ? -4.682 -0.939 -6.920 1.00 91.88 80 PRO A C 1
ATOM 617 O O . PRO A 1 80 ? -5.806 -1.204 -7.343 1.00 91.88 80 PRO A O 1
ATOM 620 N N . GLY A 1 81 ? -3.873 -1.879 -6.439 1.00 90.88 81 GLY A N 1
ATOM 621 C CA . GLY A 1 81 ? -4.407 -3.141 -5.938 1.00 90.88 81 GLY A CA 1
ATOM 622 C C . GLY A 1 81 ? -5.004 -2.920 -4.544 1.00 90.88 81 GLY A C 1
ATOM 623 O O . GLY A 1 81 ? -4.347 -2.326 -3.691 1.00 90.88 81 GLY A O 1
ATOM 624 N N . SER A 1 82 ? -6.214 -3.412 -4.267 1.00 91.12 82 SER A N 1
ATOM 625 C CA . SER A 1 82 ? -6.871 -3.220 -2.962 1.00 91.12 82 SER A CA 1
ATOM 626 C C . SER A 1 82 ? -7.181 -4.517 -2.204 1.00 91.12 82 SER A C 1
ATOM 628 O O . SER A 1 82 ? -7.552 -5.518 -2.815 1.00 91.12 82 SER A O 1
ATOM 630 N N . LEU A 1 83 ? -7.129 -4.465 -0.871 1.00 88.88 83 LEU A N 1
ATOM 631 C CA . LEU A 1 83 ? -7.577 -5.505 0.062 1.00 88.88 83 LEU A CA 1
ATOM 632 C C . LEU A 1 83 ? -8.640 -4.944 1.003 1.00 88.88 83 LEU A C 1
ATOM 634 O O . LEU A 1 83 ? -8.325 -4.028 1.753 1.00 88.88 83 LEU A O 1
ATOM 638 N N . ALA A 1 84 ? -9.844 -5.510 1.043 1.00 89.56 84 ALA A N 1
ATOM 639 C CA . ALA A 1 84 ? -10.828 -5.153 2.068 1.00 89.56 84 ALA A CA 1
ATOM 640 C C . ALA A 1 84 ? -10.457 -5.750 3.439 1.00 89.56 84 ALA A C 1
ATOM 642 O O . ALA A 1 84 ? -9.881 -6.837 3.519 1.00 89.56 84 ALA A O 1
ATOM 643 N N . PHE A 1 85 ? -10.809 -5.066 4.527 1.00 84.81 85 PHE A N 1
ATOM 644 C CA . PHE A 1 85 ? -10.703 -5.625 5.876 1.00 84.81 85 PHE A CA 1
ATOM 645 C C . PHE A 1 85 ? -11.834 -6.643 6.102 1.00 84.81 85 PHE A C 1
ATOM 647 O O . PHE A 1 85 ? -12.991 -6.245 6.230 1.00 84.81 85 PHE A O 1
ATOM 654 N N . ASP A 1 86 ? -11.523 -7.940 6.165 1.00 70.81 86 ASP A N 1
ATOM 655 C CA . ASP A 1 86 ? -12.500 -8.977 6.535 1.00 70.81 86 ASP A CA 1
ATOM 656 C C . ASP A 1 86 ? -12.543 -9.187 8.062 1.00 70.81 86 ASP A C 1
ATOM 658 O O . ASP A 1 86 ? -11.508 -9.294 8.722 1.00 70.81 86 ASP A O 1
ATOM 662 N N . ASP A 1 87 ? -13.753 -9.297 8.620 1.00 53.09 87 ASP A N 1
ATOM 663 C CA . ASP A 1 87 ? -14.071 -9.401 10.064 1.00 53.09 87 ASP A CA 1
ATOM 664 C C . ASP A 1 87 ? -13.717 -10.772 10.697 1.00 53.09 87 ASP A C 1
ATOM 666 O O . ASP A 1 87 ? -14.190 -11.150 11.765 1.00 53.09 87 ASP A O 1
ATOM 670 N N . ALA A 1 88 ? -12.883 -11.575 10.034 1.00 43.81 88 ALA A N 1
ATOM 671 C CA . ALA A 1 88 ? -12.511 -12.915 10.481 1.00 43.81 88 ALA A CA 1
ATOM 672 C C . ALA A 1 88 ? -10.991 -13.067 10.504 1.00 43.81 88 ALA A C 1
ATOM 674 O O . ALA A 1 88 ? -10.438 -13.882 9.774 1.00 43.81 88 ALA A O 1
ATOM 675 N N . VAL A 1 89 ? -10.331 -12.291 11.371 1.00 44.78 89 VAL A N 1
ATOM 676 C CA . VAL A 1 89 ? -8.865 -12.187 11.469 1.00 44.78 89 VAL A CA 1
ATOM 677 C C . VAL A 1 89 ? -8.284 -11.589 10.187 1.00 44.78 89 VAL A C 1
ATOM 679 O O . VAL A 1 89 ? -8.401 -12.164 9.110 1.00 44.78 89 VAL A O 1
ATOM 682 N N . ALA A 1 90 ? -7.619 -10.440 10.306 1.00 43.34 90 ALA A N 1
ATOM 683 C CA . ALA A 1 90 ? -6.910 -9.776 9.215 1.00 43.34 90 ALA A CA 1
ATOM 684 C C . ALA A 1 90 ? -5.724 -10.631 8.721 1.00 43.34 90 ALA A C 1
ATOM 686 O O . ALA A 1 90 ? -4.560 -10.336 8.968 1.00 43.34 90 ALA A O 1
ATOM 687 N N . VAL A 1 91 ? -6.005 -11.746 8.051 1.00 48.22 91 VAL A N 1
ATOM 688 C CA . VAL A 1 91 ? -5.025 -12.505 7.287 1.00 48.22 91 VAL A CA 1
ATOM 689 C C . VAL A 1 91 ? -5.142 -11.983 5.871 1.00 48.22 91 VAL A C 1
ATOM 691 O O . VAL A 1 91 ? -6.078 -12.330 5.149 1.00 48.22 91 VAL A O 1
ATOM 694 N N . ALA A 1 92 ? -4.211 -11.105 5.502 1.00 45.81 92 ALA A N 1
ATOM 695 C CA . ALA A 1 92 ? -4.153 -10.531 4.173 1.00 45.81 92 ALA A CA 1
ATOM 696 C C . ALA A 1 92 ? -4.176 -11.643 3.121 1.00 45.81 92 ALA A C 1
ATOM 698 O O . ALA A 1 92 ? -3.312 -12.522 3.090 1.00 45.81 92 ALA A O 1
ATOM 699 N N . ARG A 1 93 ? -5.207 -11.636 2.276 1.00 53.53 93 ARG A N 1
ATOM 700 C CA . ARG A 1 93 ? -5.307 -12.550 1.144 1.00 53.53 93 ARG A CA 1
ATOM 701 C C . ARG A 1 93 ? -5.078 -11.771 -0.130 1.00 53.53 93 ARG A C 1
ATOM 703 O O . ARG A 1 93 ? -5.880 -10.926 -0.491 1.00 53.53 93 ARG A O 1
ATOM 710 N N . ASN A 1 94 ? -3.953 -12.109 -0.753 1.00 53.12 94 ASN A N 1
ATOM 711 C CA . ASN A 1 94 ? -3.520 -11.796 -2.105 1.00 53.12 94 ASN A CA 1
ATOM 712 C C . ASN A 1 94 ? -4.286 -10.659 -2.797 1.00 53.12 94 ASN A C 1
ATOM 714 O O . ASN A 1 94 ? -5.283 -10.894 -3.482 1.00 53.12 94 ASN A O 1
ATOM 718 N N . VAL A 1 95 ? -3.774 -9.441 -2.651 1.00 57.53 95 VAL A N 1
ATOM 719 C CA . VAL A 1 95 ? -4.203 -8.319 -3.481 1.00 57.53 95 VAL A CA 1
ATOM 720 C C . VAL A 1 95 ? -3.749 -8.568 -4.911 1.00 57.53 95 VAL A C 1
ATOM 722 O O . VAL A 1 95 ? -2.550 -8.672 -5.178 1.00 57.53 95 VAL A O 1
ATOM 725 N N . GLY A 1 96 ? -4.718 -8.689 -5.816 1.00 58.34 96 GLY A N 1
ATOM 726 C CA . GLY A 1 96 ? -4.479 -8.701 -7.252 1.00 58.34 96 GLY A CA 1
ATOM 727 C C . GLY A 1 96 ? -4.471 -7.278 -7.794 1.00 58.34 96 GLY A C 1
ATOM 728 O O . GLY A 1 96 ? -5.351 -6.484 -7.466 1.00 58.34 96 GLY A O 1
ATOM 729 N N . PHE A 1 97 ? -3.486 -6.968 -8.630 1.00 57.38 97 PHE A N 1
ATOM 730 C CA . PHE A 1 97 ? -3.484 -5.747 -9.427 1.00 57.38 97 PHE A CA 1
ATOM 731 C C . PHE A 1 97 ? -4.198 -6.043 -10.744 1.00 57.38 97 PHE A C 1
ATOM 733 O O . PHE A 1 97 ? -3.723 -6.869 -11.526 1.00 57.38 97 PHE A O 1
ATOM 740 N N . THR A 1 98 ? -5.324 -5.377 -10.981 1.00 51.06 98 THR A N 1
ATOM 741 C CA . THR A 1 98 ? -5.874 -5.239 -12.331 1.00 51.06 98 THR A CA 1
ATOM 742 C C . THR A 1 98 ? -5.412 -3.885 -12.843 1.00 51.06 98 THR A C 1
ATOM 744 O O . THR A 1 98 ? -5.952 -2.852 -12.459 1.00 51.06 98 THR A O 1
ATOM 747 N N . ASP A 1 99 ? -4.351 -3.903 -13.642 1.00 51.97 99 ASP A N 1
ATOM 748 C CA . ASP A 1 99 ? -3.847 -2.737 -14.358 1.00 51.97 99 ASP A CA 1
ATOM 749 C C . ASP A 1 99 ? -4.749 -2.505 -15.582 1.00 51.97 99 ASP A C 1
ATOM 751 O O . ASP A 1 99 ? -4.483 -3.011 -16.670 1.00 51.97 99 ASP A O 1
ATOM 755 N N . ASP A 1 100 ? -5.885 -1.835 -15.367 1.00 49.50 100 ASP A N 1
ATOM 756 C CA . ASP A 1 100 ? -6.797 -1.375 -16.430 1.00 49.50 100 ASP A CA 1
ATOM 757 C C . ASP A 1 100 ? -6.374 0.009 -16.962 1.00 49.50 100 ASP A C 1
ATOM 759 O O . ASP A 1 100 ? -7.189 0.754 -17.518 1.00 49.50 100 ASP A O 1
ATOM 763 N N . ASP A 1 101 ? -5.094 0.359 -16.803 1.00 57.06 101 ASP A N 1
ATOM 764 C CA . ASP A 1 101 ? -4.456 1.542 -17.364 1.00 57.06 101 ASP A CA 1
ATOM 765 C C . ASP A 1 101 ? -4.421 1.380 -18.895 1.00 57.06 101 ASP A C 1
ATOM 767 O O . ASP A 1 101 ? -3.435 0.991 -19.519 1.00 57.06 101 ASP A O 1
ATOM 771 N N . LEU A 1 102 ? -5.584 1.616 -19.504 1.00 52.22 102 LEU A N 1
ATOM 772 C CA . LEU A 1 102 ? -5.826 1.701 -20.930 1.00 52.22 102 LEU A CA 1
ATOM 773 C C . LEU A 1 102 ? -4.865 2.735 -21.517 1.00 52.22 102 LEU A C 1
ATOM 775 O O . LEU A 1 102 ? -5.183 3.924 -21.586 1.00 52.22 102 LEU A O 1
ATOM 779 N N . ASP A 1 103 ? -3.745 2.263 -22.053 1.00 59.25 103 ASP A N 1
ATOM 780 C CA . ASP A 1 103 ? -3.011 2.938 -23.118 1.00 59.25 103 ASP A CA 1
ATOM 781 C C . ASP A 1 103 ? -3.903 3.006 -24.377 1.00 59.25 103 ASP A C 1
ATOM 783 O O . ASP A 1 103 ? -3.602 2.438 -25.430 1.00 59.25 103 ASP A O 1
ATOM 787 N N . GLN A 1 104 ? -5.052 3.684 -24.303 1.00 51.25 104 GLN A N 1
ATOM 788 C CA . GLN A 1 104 ? -5.836 4.010 -25.482 1.00 51.25 104 GLN A CA 1
ATOM 789 C C . GLN A 1 104 ? -5.323 5.334 -26.043 1.00 51.25 104 GLN A C 1
ATOM 791 O O . GLN A 1 104 ? -5.820 6.409 -25.728 1.00 51.25 104 GLN A O 1
ATOM 796 N N . GLY A 1 105 ? -4.280 5.189 -26.864 1.00 49.22 105 GLY A N 1
ATOM 797 C CA . GLY A 1 105 ? -3.663 6.163 -27.762 1.00 49.22 105 GLY A CA 1
ATOM 798 C C . GLY A 1 105 ? -4.213 7.591 -27.773 1.00 49.22 105 GLY A C 1
ATOM 799 O O . GLY A 1 105 ? -5.303 7.851 -28.280 1.00 49.22 105 GLY A O 1
ATOM 800 N N . ALA A 1 106 ? -3.357 8.534 -27.386 1.00 39.25 106 ALA A N 1
ATOM 801 C CA . ALA A 1 106 ? -3.374 9.875 -27.954 1.00 39.25 106 ALA A CA 1
ATOM 802 C C . ALA A 1 106 ? -2.243 9.963 -28.992 1.00 39.25 106 ALA A C 1
ATOM 804 O O . ALA A 1 106 ? -1.061 9.906 -28.652 1.00 39.25 106 ALA A O 1
ATOM 805 N N . ILE A 1 107 ? -2.660 10.002 -30.259 1.00 45.19 107 ILE A N 1
ATOM 806 C CA . ILE A 1 107 ? -1.869 10.332 -31.455 1.00 45.19 107 ILE A CA 1
ATOM 807 C C . ILE A 1 107 ? -1.355 11.773 -31.434 1.00 45.19 107 ILE A C 1
ATOM 809 O O . ILE A 1 107 ? -2.060 12.642 -30.872 1.00 45.19 107 ILE A O 1
#

Organism: NCBI:txid1628268

Radius of gyration: 14.23 Å; chains: 1; bounding box: 26×23×54 Å

Foldseek 3Di:
DQPLFKDWDKAFADDDPDCVQFFWKWKWFALDQQRHPTDTADDTGGPVDGMDTRHTRHGNPNGFWIWMWTDGPVDIDNGTQIDGQDSPDPPHDYRDDDPPVPPPDDD